Protein AF-A0A924XKF7-F1 (afdb_monomer)

Secondary structure (DSSP, 8-state):
--SS--S-EEEEE--TTBTTBSSS---B-HHHHHHHHHHHHHHHHTTT--EEEEE----BSSHHHHHHHHHHHHHHHHHHH-

pLDDT: mean 96.5, std 3.82, range [71.62, 98.69]

Mean predicted aligned error: 2.48 Å

Sequence (82 aa):
IFLHNPDIVFYLGGADPFENDKLGRLSLTIQGLRMRDEMVLKFAKSREVPIVTTMSGGYAKDINDTVEIHTNTIRAVKKIFG

Nearest PDB structures (foldseek):
  9gkv-assembly1_B  TM=9.378E-01  e=1.351E-04  Vibrio cholerae
  5g0y-assembly1_B  TM=8.627E-01  e=3.879E-02  Pseudomonas aeruginosa PAO1
  8szt-assembly1_C-2  TM=8.411E-01  e=4.405E-02  Acinetobacter baumannii
  4ak9-assembly1_A  TM=5.873E-01  e=3.371E-01  Physcomitrium patens
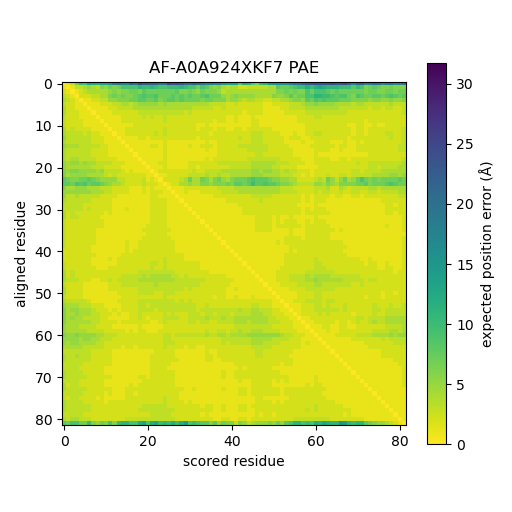  4ak9-assembly1_B  TM=5.758E-01  e=4.937E-01  Physcomitrium patens

Structure (mmCIF, N/CA/C/O backbone):
data_AF-A0A924XKF7-F1
#
_entry.id   AF-A0A924XKF7-F1
#
loop_
_atom_site.group_PDB
_atom_site.id
_atom_site.type_symbol
_atom_site.label_atom_id
_atom_site.label_alt_id
_atom_site.label_comp_id
_atom_site.label_asym_id
_atom_site.label_entity_id
_atom_site.label_seq_id
_atom_site.pdbx_PDB_ins_code
_atom_site.Cartn_x
_atom_site.Cartn_y
_atom_site.Cartn_z
_atom_site.occupancy
_atom_site.B_iso_or_equiv
_atom_site.auth_seq_id
_atom_site.auth_comp_id
_atom_site.auth_asym_id
_atom_site.auth_atom_id
_atom_site.pdbx_PDB_model_num
ATOM 1 N N . ILE A 1 1 ? 14.886 6.738 -9.967 1.00 71.62 1 ILE A N 1
ATOM 2 C CA . ILE A 1 1 ? 15.734 5.607 -10.423 1.00 71.62 1 ILE A CA 1
ATOM 3 C C . ILE A 1 1 ? 15.872 4.668 -9.233 1.00 71.62 1 ILE A C 1
ATOM 5 O O . ILE A 1 1 ? 15.995 5.190 -8.130 1.00 71.62 1 ILE A O 1
ATOM 9 N N . PHE A 1 2 ? 15.735 3.346 -9.403 1.00 85.56 2 PHE A N 1
ATOM 10 C CA . PHE A 1 2 ? 16.144 2.443 -8.321 1.00 85.56 2 PHE A CA 1
ATOM 11 C C . PHE A 1 2 ? 17.662 2.583 -8.177 1.00 85.56 2 PHE A C 1
ATOM 13 O O . PHE A 1 2 ? 18.368 2.560 -9.179 1.00 85.56 2 PHE A O 1
ATOM 20 N N . LEU A 1 3 ? 18.155 2.785 -6.955 1.00 90.31 3 LEU A N 1
ATOM 21 C CA . LEU A 1 3 ? 19.601 2.882 -6.706 1.00 90.31 3 LEU A CA 1
ATOM 22 C C . LEU A 1 3 ? 20.319 1.540 -6.929 1.00 90.31 3 LEU A C 1
ATOM 24 O O . LEU A 1 3 ? 21.529 1.506 -7.115 1.00 90.31 3 LEU A O 1
ATOM 28 N N . HIS A 1 4 ? 19.556 0.449 -6.936 1.00 88.88 4 HIS A N 1
ATOM 29 C CA . HIS A 1 4 ? 20.000 -0.906 -7.237 1.00 88.88 4 HIS A CA 1
ATOM 30 C C . HIS A 1 4 ? 19.241 -1.437 -8.461 1.00 88.88 4 HIS A C 1
ATOM 32 O O 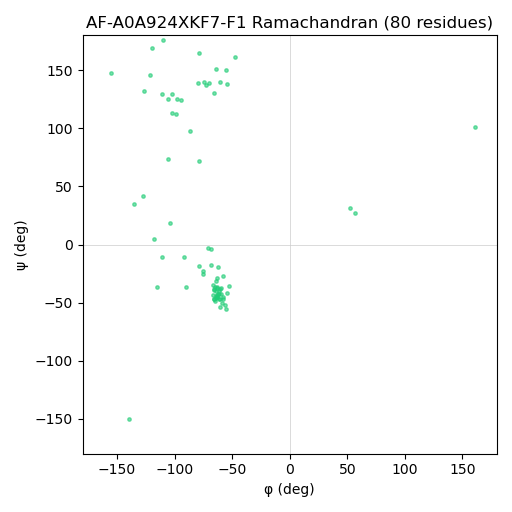. HIS A 1 4 ? 18.256 -0.830 -8.877 1.00 88.88 4 HIS A O 1
ATOM 38 N N . ASN A 1 5 ? 19.675 -2.568 -9.022 1.00 90.94 5 ASN A N 1
ATOM 39 C CA . ASN A 1 5 ? 19.036 -3.208 -10.176 1.00 90.94 5 ASN A CA 1
ATOM 40 C C . ASN A 1 5 ? 18.267 -4.472 -9.740 1.00 90.94 5 ASN A C 1
ATOM 42 O O . ASN A 1 5 ? 18.789 -5.570 -9.920 1.00 90.94 5 ASN A O 1
ATOM 46 N N . PRO A 1 6 ? 17.099 -4.341 -9.077 1.00 95.75 6 PRO A N 1
ATOM 47 C CA . PRO A 1 6 ? 16.346 -5.498 -8.611 1.00 95.75 6 PRO A CA 1
ATOM 48 C C . PRO A 1 6 ? 15.682 -6.231 -9.779 1.00 95.75 6 PRO A C 1
ATOM 50 O O . PRO A 1 6 ? 15.047 -5.602 -10.623 1.00 95.75 6 PRO A O 1
ATOM 53 N N . ASP A 1 7 ? 15.740 -7.561 -9.757 1.00 97.31 7 ASP A N 1
ATOM 54 C CA . ASP A 1 7 ? 14.985 -8.405 -10.693 1.00 97.31 7 ASP A CA 1
ATOM 55 C C . ASP A 1 7 ? 13.486 -8.469 -10.341 1.00 97.31 7 ASP A C 1
ATOM 57 O O . ASP A 1 7 ? 12.647 -8.761 -11.190 1.00 97.31 7 ASP A O 1
ATOM 61 N N . ILE A 1 8 ? 13.135 -8.200 -9.077 1.00 97.19 8 ILE A N 1
ATOM 62 C CA . ILE A 1 8 ? 11.761 -8.219 -8.563 1.00 97.19 8 ILE A CA 1
ATOM 63 C C . ILE A 1 8 ? 11.618 -7.326 -7.325 1.00 97.19 8 ILE A C 1
ATOM 65 O O . ILE A 1 8 ? 12.541 -7.201 -6.518 1.00 97.19 8 ILE A O 1
ATOM 69 N N . VAL A 1 9 ? 10.440 -6.726 -7.144 1.00 97.19 9 VAL A N 1
ATOM 70 C CA . VAL A 1 9 ? 10.071 -5.966 -5.940 1.00 97.19 9 VAL A CA 1
ATOM 71 C C . VAL A 1 9 ? 8.989 -6.707 -5.160 1.00 97.19 9 VAL A C 1
ATOM 73 O O . VAL A 1 9 ? 7.943 -7.038 -5.711 1.00 97.19 9 VAL A O 1
ATOM 76 N N . PHE A 1 10 ? 9.200 -6.894 -3.857 1.00 97.62 10 PHE A N 1
ATOM 77 C CA . PHE A 1 10 ? 8.150 -7.307 -2.924 1.00 97.62 10 PHE A CA 1
ATOM 78 C C . PHE A 1 10 ? 7.623 -6.078 -2.191 1.00 97.62 10 PHE A C 1
ATOM 80 O O . PHE A 1 10 ? 8.335 -5.453 -1.404 1.00 97.62 10 PHE A O 1
ATOM 87 N N . TYR A 1 11 ? 6.377 -5.715 -2.471 1.00 97.81 11 TYR A N 1
ATOM 88 C CA . TYR A 1 11 ? 5.707 -4.588 -1.846 1.00 97.81 11 TYR A CA 1
ATOM 89 C C . TYR A 1 11 ? 4.727 -5.061 -0.773 1.00 97.81 11 TYR A C 1
ATOM 91 O O . TYR A 1 11 ? 3.706 -5.680 -1.072 1.00 97.81 11 TYR A O 1
ATOM 99 N N . LEU A 1 12 ? 5.033 -4.729 0.481 1.00 97.88 12 LEU A N 1
ATOM 100 C CA . LEU A 1 12 ? 4.168 -4.990 1.625 1.00 97.88 12 LEU A CA 1
ATOM 101 C C . LEU A 1 12 ? 3.175 -3.827 1.790 1.00 97.88 12 LEU A C 1
ATOM 103 O O . LEU A 1 12 ? 3.497 -2.794 2.379 1.00 97.88 12 LEU A O 1
ATOM 107 N N . GLY A 1 13 ? 1.960 -3.996 1.269 1.00 96.69 13 GLY A N 1
ATOM 108 C CA . GLY A 1 13 ? 0.874 -3.014 1.324 1.00 96.69 13 GLY A CA 1
ATOM 109 C C . GLY A 1 13 ? 0.165 -3.001 2.680 1.00 96.69 13 GLY A C 1
ATOM 110 O O . GLY A 1 13 ? -0.964 -3.478 2.795 1.00 96.69 13 GLY A O 1
ATOM 111 N N . GLY A 1 14 ? 0.832 -2.486 3.716 1.00 97.50 14 GLY A N 1
ATOM 112 C CA . GLY A 1 14 ? 0.267 -2.359 5.066 1.00 97.50 14 GLY A CA 1
ATOM 113 C C . GLY A 1 14 ? -0.833 -1.298 5.157 1.00 97.50 14 GLY A C 1
ATOM 114 O O . GLY A 1 14 ? -0.721 -0.218 4.567 1.00 97.50 14 GLY A O 1
ATOM 115 N N . ALA A 1 15 ? -1.889 -1.614 5.896 1.00 98.06 15 ALA A N 1
ATOM 116 C CA . ALA A 1 15 ? -3.002 -0.739 6.246 1.00 98.06 15 ALA A CA 1
ATOM 117 C C . ALA A 1 15 ? -2.792 0.004 7.576 1.00 98.06 15 ALA A C 1
ATOM 119 O O . ALA A 1 15 ? -3.525 0.945 7.864 1.00 98.06 15 ALA A O 1
ATOM 120 N N . ASP A 1 16 ? -1.777 -0.364 8.359 1.00 97.88 16 ASP A N 1
ATOM 121 C CA . ASP A 1 16 ? -1.492 0.218 9.669 1.00 97.88 16 ASP A CA 1
ATOM 122 C C . ASP A 1 16 ? -1.156 1.723 9.692 1.00 97.88 16 ASP A C 1
ATOM 124 O O . ASP A 1 16 ? -1.389 2.344 10.728 1.00 97.88 16 ASP A O 1
ATOM 128 N N . PRO A 1 17 ? -0.748 2.404 8.597 1.00 97.88 17 PRO A N 1
ATOM 129 C CA . PRO A 1 17 ? -0.646 3.863 8.616 1.00 97.88 17 PRO A CA 1
ATOM 130 C C . PRO A 1 17 ? -1.994 4.606 8.642 1.00 97.88 17 PRO A C 1
ATOM 132 O O . PRO A 1 17 ? -2.002 5.841 8.626 1.00 97.88 17 PRO A O 1
ATOM 135 N N . PHE A 1 18 ? -3.114 3.881 8.578 1.00 98.44 18 PHE A N 1
ATOM 136 C CA . PHE A 1 18 ? -4.453 4.456 8.594 1.00 98.44 18 PHE A CA 1
ATOM 137 C C . PHE A 1 18 ? -4.716 5.235 9.889 1.00 98.44 18 PHE A C 1
ATOM 139 O O . PHE A 1 18 ? -4.361 4.792 10.976 1.00 98.44 18 PHE A O 1
ATOM 146 N N . GLU A 1 19 ? -5.388 6.379 9.778 1.00 97.81 19 GLU A N 1
ATOM 147 C CA . GLU A 1 19 ? -5.662 7.283 10.902 1.00 97.81 19 GLU A CA 1
ATOM 148 C C . GLU A 1 19 ? -6.437 6.646 12.067 1.00 97.81 19 GLU A C 1
ATOM 150 O O . GLU A 1 19 ? -6.261 7.061 13.211 1.00 97.81 19 GLU A O 1
ATOM 155 N N . ASN A 1 20 ? -7.248 5.613 11.802 1.00 96.56 20 ASN A N 1
ATOM 156 C CA . ASN A 1 20 ? -7.987 4.869 12.831 1.00 96.56 20 ASN A CA 1
ATOM 157 C C . ASN A 1 20 ? -7.374 3.490 13.147 1.00 96.56 20 ASN A C 1
ATOM 159 O O . ASN A 1 20 ? -8.050 2.618 13.711 1.00 96.56 20 ASN A O 1
ATOM 163 N N . ASP A 1 21 ? -6.110 3.270 12.780 1.00 97.50 21 ASP A N 1
ATOM 164 C CA . ASP A 1 21 ? -5.352 2.083 13.166 1.00 97.50 21 ASP A CA 1
ATOM 165 C C . ASP A 1 21 ? -4.918 2.133 14.637 1.00 97.50 21 ASP A C 1
ATOM 167 O O . ASP A 1 21 ? -4.502 3.169 15.158 1.00 97.50 21 ASP A O 1
ATOM 171 N N . LYS A 1 22 ? -4.987 0.992 15.330 1.00 96.31 22 LYS A N 1
ATOM 172 C CA . LYS A 1 22 ? -4.625 0.907 16.754 1.00 96.31 22 LYS A CA 1
ATOM 173 C C . LYS A 1 22 ? -3.116 0.935 17.007 1.00 96.31 22 LYS A C 1
ATOM 175 O O . LYS A 1 22 ? -2.707 1.286 18.116 1.00 96.31 22 LYS A O 1
ATOM 180 N N . LEU A 1 23 ? -2.296 0.517 16.041 1.00 96.31 23 LEU A N 1
ATOM 181 C CA . LEU A 1 23 ? -0.868 0.254 16.230 1.00 96.31 23 LEU A CA 1
ATOM 182 C C . LEU A 1 23 ? 0.038 1.191 15.424 1.00 96.31 23 LEU A C 1
ATOM 184 O O . LEU A 1 23 ? 1.087 1.571 15.945 1.00 96.31 23 LEU A O 1
ATOM 188 N N . GLY A 1 24 ? -0.338 1.584 14.204 1.00 90.75 24 GLY A N 1
ATOM 189 C CA . GLY A 1 24 ? 0.584 2.288 13.304 1.00 90.75 24 GLY A CA 1
ATOM 190 C C . GLY A 1 24 ? 0.795 3.777 13.590 1.00 90.75 24 GLY A C 1
ATOM 191 O O . GLY A 1 24 ? 1.819 4.318 13.181 1.00 90.75 24 GLY A O 1
ATOM 192 N N . ARG A 1 25 ? -0.098 4.434 14.351 1.00 91.94 25 ARG A N 1
ATOM 193 C CA . ARG A 1 25 ? 0.066 5.816 14.873 1.00 91.94 25 ARG A CA 1
ATOM 194 C C . ARG A 1 25 ? 0.424 6.872 13.810 1.00 91.94 25 ARG A C 1
ATOM 196 O O . ARG A 1 25 ? 1.114 7.848 14.107 1.00 91.94 25 ARG A O 1
ATOM 203 N N . LEU A 1 26 ? -0.048 6.680 12.582 1.00 96.50 26 LEU A N 1
ATOM 204 C CA . LEU A 1 26 ? 0.020 7.661 11.498 1.00 96.50 26 LEU A CA 1
ATOM 205 C C . LEU A 1 26 ? -1.392 8.188 11.204 1.00 96.50 26 LEU A C 1
ATOM 207 O O . LEU A 1 26 ? -2.362 7.764 11.823 1.00 96.50 26 LEU A O 1
ATOM 211 N N . SER A 1 27 ? -1.509 9.152 10.292 1.00 97.44 27 SER A N 1
ATOM 212 C CA . SER A 1 27 ? -2.783 9.821 9.981 1.00 97.44 27 SER A CA 1
ATOM 213 C C . SER A 1 27 ? -3.088 9.806 8.485 1.00 97.44 27 SER A C 1
ATOM 215 O O . SER A 1 27 ? -3.484 10.820 7.912 1.00 97.44 27 SER A O 1
ATOM 217 N N . LEU A 1 28 ? -2.840 8.676 7.811 1.00 98.31 28 LEU A N 1
ATOM 218 C CA . LEU A 1 28 ? -3.251 8.528 6.416 1.00 98.31 28 LEU A CA 1
ATOM 219 C C . LEU A 1 28 ? -4.736 8.182 6.335 1.00 98.31 28 LEU A C 1
ATOM 221 O O . LEU A 1 28 ? -5.231 7.331 7.066 1.00 98.31 28 LEU A O 1
ATOM 225 N N . THR A 1 29 ? -5.434 8.792 5.383 1.00 98.62 29 THR A N 1
ATOM 226 C CA . THR A 1 29 ? -6.798 8.394 5.020 1.00 98.62 29 THR A CA 1
ATOM 227 C C . THR A 1 29 ? -6.774 7.146 4.131 1.00 98.62 29 THR A C 1
ATOM 229 O O . THR A 1 29 ? -5.749 6.831 3.515 1.00 98.62 29 THR A O 1
ATOM 232 N N . ILE A 1 30 ? -7.917 6.467 3.969 1.00 98.56 30 ILE A N 1
ATOM 233 C CA . ILE A 1 30 ? -8.065 5.356 3.003 1.00 98.56 30 ILE A CA 1
ATOM 234 C C . ILE A 1 30 ? -7.654 5.804 1.590 1.00 98.56 30 ILE A C 1
ATOM 236 O O . ILE A 1 30 ? -6.934 5.097 0.882 1.00 98.56 30 ILE A O 1
ATOM 240 N N . GLN A 1 31 ? -8.048 7.017 1.191 1.00 98.69 31 GLN A N 1
ATOM 241 C CA . GLN A 1 31 ? -7.658 7.587 -0.098 1.00 98.69 31 GLN A CA 1
ATOM 242 C C . GLN A 1 31 ? -6.145 7.843 -0.180 1.00 98.69 31 GLN A C 1
ATOM 244 O O . GLN A 1 31 ? -5.538 7.584 -1.219 1.00 98.69 31 GLN A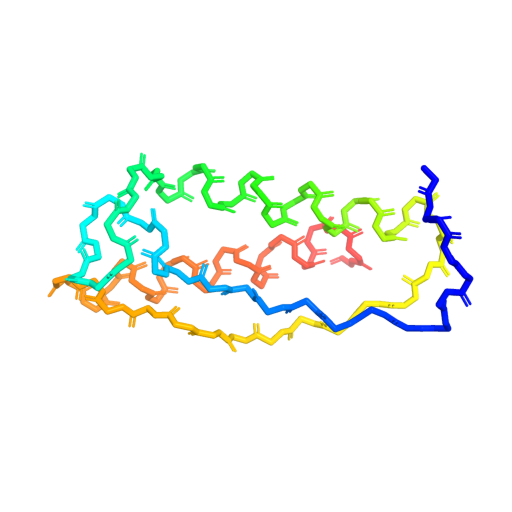 O 1
ATOM 249 N N . GLY A 1 32 ? -5.520 8.307 0.906 1.00 98.62 32 GLY A N 1
ATOM 250 C CA . GLY A 1 32 ? -4.069 8.487 0.986 1.00 98.62 32 GLY A CA 1
ATOM 251 C C . GLY A 1 32 ? -3.306 7.169 0.837 1.00 98.62 32 GLY A C 1
ATOM 252 O O . GLY A 1 32 ? -2.337 7.098 0.080 1.00 98.62 32 GLY A O 1
ATOM 253 N N . LEU A 1 33 ? -3.785 6.102 1.479 1.00 98.56 33 LEU A N 1
ATOM 254 C CA . LEU A 1 33 ? -3.229 4.752 1.336 1.00 98.56 33 LEU A CA 1
ATOM 255 C C . LEU A 1 33 ? -3.362 4.234 -0.098 1.00 98.56 33 LEU A C 1
ATOM 257 O O . LEU A 1 33 ? -2.385 3.761 -0.675 1.00 98.56 33 LEU A O 1
ATOM 261 N N . ARG A 1 34 ? -4.521 4.432 -0.732 1.00 98.62 34 ARG A N 1
ATOM 262 C CA . ARG A 1 34 ? -4.701 4.104 -2.151 1.00 98.62 34 ARG A CA 1
ATOM 263 C C . ARG A 1 34 ? -3.728 4.874 -3.051 1.00 98.62 34 ARG A C 1
ATOM 265 O O . ARG A 1 34 ? -3.167 4.300 -3.982 1.00 98.62 34 ARG A O 1
ATOM 272 N N . MET A 1 35 ? -3.519 6.168 -2.800 1.00 98.69 35 MET A N 1
ATOM 273 C CA . MET A 1 35 ? -2.567 6.986 -3.564 1.00 98.69 35 MET A CA 1
ATOM 274 C C . MET A 1 35 ? -1.125 6.499 -3.397 1.00 98.69 35 MET A C 1
ATOM 276 O O . MET A 1 35 ? -0.382 6.464 -4.380 1.00 98.69 35 MET A O 1
ATOM 280 N N . ARG A 1 36 ? -0.740 6.091 -2.181 1.00 98.38 36 ARG A N 1
ATOM 281 C CA . ARG A 1 36 ? 0.556 5.458 -1.900 1.00 98.38 36 ARG A CA 1
ATOM 282 C C . ARG A 1 36 ? 0.727 4.183 -2.723 1.00 98.38 36 ARG A C 1
ATOM 284 O O . ARG A 1 36 ? 1.741 4.046 -3.406 1.00 98.38 36 ARG A O 1
ATOM 291 N N . ASP A 1 37 ? -0.258 3.291 -2.698 1.00 98.56 37 ASP A N 1
ATOM 292 C CA . ASP A 1 37 ? -0.199 2.029 -3.439 1.00 98.56 37 ASP A CA 1
ATOM 293 C C . ASP A 1 37 ? -0.057 2.294 -4.945 1.00 98.56 37 ASP A C 1
ATOM 295 O O . ASP A 1 37 ? 0.836 1.754 -5.597 1.00 98.56 37 ASP A O 1
ATOM 299 N N . GLU A 1 38 ? -0.869 3.205 -5.501 1.00 98.62 38 GLU A N 1
ATOM 300 C CA . GLU A 1 38 ? -0.760 3.593 -6.910 1.00 98.62 38 GLU A CA 1
ATOM 301 C C . GLU A 1 38 ? 0.617 4.182 -7.255 1.00 98.62 38 GLU A C 1
ATOM 303 O O . GLU A 1 38 ? 1.125 3.937 -8.351 1.00 98.62 38 GLU A O 1
ATOM 308 N N . MET A 1 39 ? 1.223 4.959 -6.354 1.00 98.50 39 MET A N 1
ATOM 309 C CA . MET A 1 39 ? 2.547 5.551 -6.556 1.00 98.50 39 MET A CA 1
ATOM 310 C C . MET A 1 39 ? 3.633 4.475 -6.649 1.00 98.50 39 MET A C 1
ATOM 312 O O . MET A 1 39 ? 4.421 4.495 -7.596 1.00 98.50 39 MET A O 1
ATOM 316 N N . VAL A 1 40 ? 3.654 3.521 -5.713 1.00 97.94 40 VAL A N 1
ATOM 317 C CA . VAL A 1 40 ? 4.641 2.427 -5.695 1.00 97.94 40 VAL A CA 1
ATOM 318 C C . VAL A 1 40 ? 4.482 1.532 -6.925 1.00 97.94 40 VAL A C 1
ATOM 320 O O . VAL A 1 40 ? 5.458 1.245 -7.622 1.00 97.94 40 VAL A O 1
ATOM 323 N N . LEU A 1 41 ? 3.246 1.151 -7.247 1.00 98.38 41 LEU A N 1
ATOM 324 C CA . LEU A 1 41 ? 2.935 0.298 -8.395 1.00 98.38 41 LEU A CA 1
ATOM 325 C C . LEU A 1 41 ? 3.312 0.968 -9.726 1.00 98.38 41 LEU A C 1
ATOM 327 O O . LEU A 1 41 ? 3.955 0.341 -10.568 1.00 98.38 41 LEU A O 1
ATOM 331 N N . LYS A 1 42 ? 2.983 2.258 -9.911 1.00 98.31 42 LYS A N 1
ATOM 332 C CA . LYS A 1 42 ? 3.402 3.028 -11.099 1.00 98.31 42 LY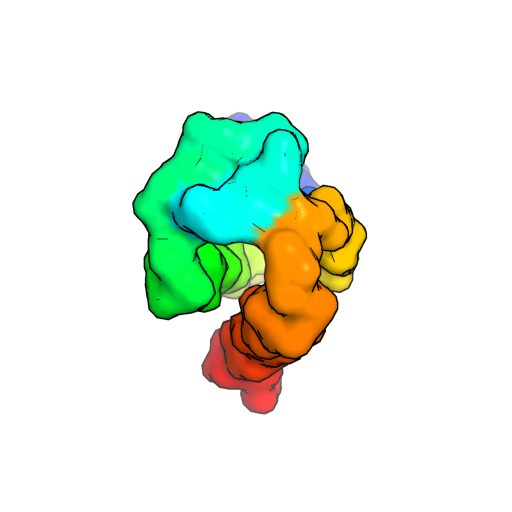S A CA 1
ATOM 333 C C . LYS A 1 42 ? 4.919 3.162 -11.172 1.00 98.31 42 LYS A C 1
ATOM 335 O O . LYS A 1 42 ? 5.470 3.090 -12.267 1.00 98.31 42 LYS A O 1
ATOM 340 N N . PHE A 1 43 ? 5.591 3.335 -10.034 1.00 97.31 43 PHE A N 1
ATOM 341 C CA . PHE A 1 43 ? 7.046 3.430 -9.985 1.00 97.31 43 PHE A CA 1
ATOM 342 C C . PHE A 1 43 ? 7.720 2.138 -10.463 1.00 97.31 43 PHE A C 1
ATOM 344 O O . PHE A 1 43 ? 8.650 2.217 -11.267 1.00 97.31 43 PHE A O 1
ATOM 351 N N . ALA A 1 44 ? 7.250 0.972 -10.009 1.00 97.00 44 ALA A N 1
ATOM 352 C CA . ALA A 1 44 ? 7.751 -0.320 -10.477 1.00 97.00 44 ALA A CA 1
ATOM 353 C C . ALA A 1 44 ? 7.419 -0.545 -11.963 1.00 97.00 44 ALA A C 1
ATOM 355 O O . ALA A 1 44 ? 8.316 -0.836 -12.755 1.00 97.00 44 ALA A O 1
ATOM 356 N N . LYS A 1 45 ? 6.162 -0.292 -12.369 1.00 97.00 45 LYS A N 1
ATOM 357 C CA . LYS A 1 45 ? 5.718 -0.448 -13.763 1.00 97.00 45 LYS A CA 1
ATOM 358 C C . LYS A 1 45 ? 6.525 0.410 -14.734 1.00 97.00 45 LYS A C 1
ATOM 360 O O . LYS A 1 45 ? 6.945 -0.084 -15.772 1.00 97.00 45 LYS A O 1
ATOM 365 N N . SER A 1 46 ? 6.777 1.67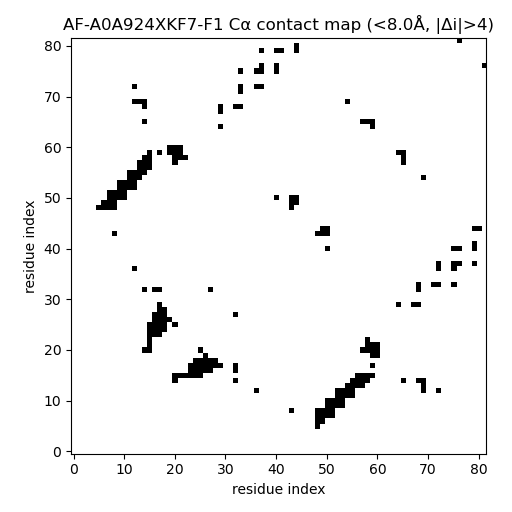8 -14.404 1.00 96.38 46 SER A N 1
ATOM 366 C CA . SER A 1 46 ? 7.517 2.597 -15.283 1.00 96.38 46 SER A CA 1
ATOM 367 C C . SER A 1 46 ? 8.998 2.236 -15.446 1.00 96.38 46 SER A C 1
ATOM 369 O O . SER A 1 46 ? 9.726 2.964 -16.113 1.00 96.38 46 SER A O 1
ATOM 371 N N . ARG A 1 47 ? 9.474 1.211 -14.736 1.00 95.19 47 ARG A N 1
ATOM 372 C CA . ARG A 1 47 ? 10.850 0.704 -14.774 1.00 95.19 47 ARG A CA 1
ATOM 373 C C . ARG A 1 47 ? 10.906 -0.733 -15.267 1.00 95.19 47 ARG A C 1
ATOM 375 O O . ARG A 1 47 ? 11.975 -1.320 -15.227 1.00 95.19 47 ARG A O 1
ATOM 382 N N . GLU A 1 48 ? 9.760 -1.278 -15.674 1.00 95.38 48 GLU A N 1
ATOM 383 C CA . GLU A 1 48 ? 9.637 -2.637 -16.197 1.00 95.38 48 GLU A CA 1
ATOM 384 C C . GLU A 1 48 ? 10.152 -3.705 -15.216 1.00 95.38 48 GLU A C 1
ATOM 386 O O . GLU A 1 48 ? 10.539 -4.796 -15.620 1.00 95.38 48 GLU A O 1
ATOM 391 N N . VAL A 1 49 ? 10.113 -3.409 -13.909 1.00 96.88 49 VAL A N 1
ATOM 392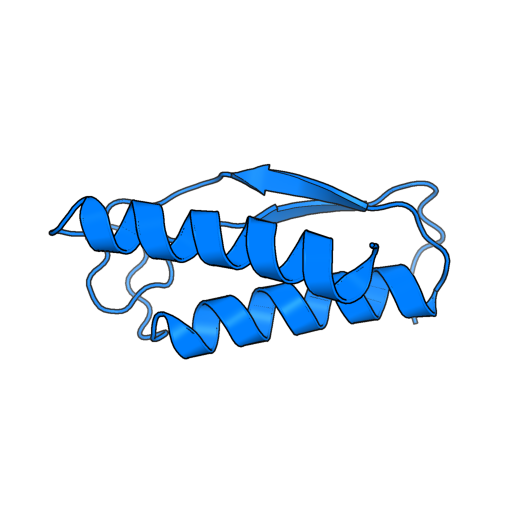 C CA . VAL A 1 49 ? 10.481 -4.362 -12.857 1.00 96.88 49 VAL A CA 1
ATOM 393 C C . VAL A 1 49 ? 9.215 -5.068 -12.362 1.00 96.88 49 VAL A C 1
ATOM 395 O O . VAL A 1 49 ? 8.279 -4.386 -11.921 1.00 96.88 49 VAL A O 1
ATOM 398 N N . PRO A 1 50 ? 9.162 -6.412 -12.392 1.00 97.25 50 PRO A N 1
ATOM 399 C CA . PRO A 1 50 ? 8.075 -7.179 -11.799 1.00 97.25 50 PRO A CA 1
ATOM 400 C C . PRO A 1 50 ? 7.864 -6.823 -10.325 1.00 97.25 50 PRO A C 1
ATOM 402 O O . PRO A 1 50 ? 8.814 -6.676 -9.555 1.00 97.25 50 PRO A O 1
ATOM 405 N N . ILE A 1 51 ? 6.603 -6.711 -9.918 1.00 97.94 51 ILE A N 1
ATOM 406 C CA . ILE A 1 51 ? 6.227 -6.415 -8.536 1.00 97.94 51 ILE A CA 1
ATOM 407 C C . ILE A 1 51 ? 5.240 -7.457 -8.021 1.00 97.94 51 ILE A C 1
ATOM 409 O O . ILE A 1 51 ? 4.240 -7.766 -8.666 1.00 97.94 51 ILE A O 1
ATOM 413 N N . VAL A 1 52 ? 5.517 -7.971 -6.829 1.00 98.00 52 VAL A N 1
ATOM 414 C CA . VAL A 1 52 ? 4.612 -8.809 -6.045 1.00 98.00 52 VAL A CA 1
ATOM 415 C C . VAL A 1 52 ? 4.075 -7.955 -4.914 1.00 98.00 52 VAL A C 1
ATOM 417 O O . VAL A 1 52 ? 4.843 -7.368 -4.156 1.00 98.00 52 VAL A O 1
ATOM 420 N N . THR A 1 53 ? 2.753 -7.871 -4.805 1.00 96.94 53 THR A N 1
ATOM 421 C CA . THR A 1 53 ? 2.105 -7.157 -3.703 1.00 96.94 53 THR A CA 1
ATOM 422 C C . THR A 1 53 ? 1.591 -8.156 -2.681 1.00 96.94 53 THR A C 1
ATOM 424 O O . THR A 1 53 ? 0.890 -9.100 -3.042 1.00 96.94 53 THR A O 1
ATOM 427 N N . THR A 1 54 ? 1.915 -7.939 -1.410 1.00 96.56 54 THR A N 1
ATOM 428 C CA . THR A 1 54 ? 1.416 -8.739 -0.289 1.00 96.56 54 THR A CA 1
ATOM 429 C C . THR A 1 54 ? 0.680 -7.845 0.700 1.00 96.56 54 THR A C 1
ATOM 431 O O . THR A 1 54 ? 1.060 -6.693 0.918 1.00 96.56 54 THR A O 1
ATOM 434 N N . MET A 1 55 ? -0.367 -8.379 1.330 1.00 95.44 55 MET A N 1
ATOM 435 C CA . MET A 1 55 ? -0.966 -7.738 2.502 1.00 95.44 55 MET A CA 1
ATOM 436 C C . MET A 1 55 ? 0.053 -7.719 3.651 1.00 95.44 55 MET A C 1
ATOM 438 O O . MET A 1 55 ? 0.933 -8.579 3.726 1.00 95.44 55 MET A O 1
ATOM 442 N N . SER A 1 56 ? -0.050 -6.726 4.526 1.00 96.44 56 SER A N 1
ATOM 443 C CA . SER A 1 56 ? 0.767 -6.606 5.738 1.00 96.44 56 SER A CA 1
ATOM 444 C C . SER A 1 56 ? -0.122 -6.108 6.884 1.00 96.44 56 SER A C 1
ATOM 446 O O . SER A 1 56 ? -1.309 -6.421 6.875 1.00 96.44 56 SER A O 1
ATOM 448 N N . GLY A 1 57 ? 0.424 -5.377 7.860 1.00 95.81 57 GLY A N 1
ATOM 449 C CA . GLY A 1 57 ? -0.300 -4.857 9.026 1.00 95.81 57 GLY A CA 1
ATOM 450 C C . GLY A 1 57 ? -1.632 -4.172 8.696 1.00 95.81 57 GLY A C 1
ATOM 451 O O . GLY A 1 57 ? -1.883 -3.773 7.562 1.00 95.81 57 GLY A O 1
ATOM 452 N N . GLY A 1 58 ? -2.492 -4.036 9.699 1.00 96.62 58 GLY A N 1
ATOM 453 C CA . GLY A 1 58 ? -3.855 -3.539 9.545 1.00 96.62 58 GLY A CA 1
ATOM 454 C C . GLY A 1 58 ? -4.687 -3.946 10.751 1.00 96.62 58 GLY A C 1
ATOM 455 O O . GLY A 1 58 ? -5.101 -5.095 10.879 1.00 96.62 58 GLY A O 1
ATOM 456 N N . TYR A 1 59 ? -4.883 -3.003 11.659 1.00 97.06 59 TYR A N 1
ATOM 457 C CA . TYR A 1 59 ? -5.460 -3.185 12.988 1.00 97.06 59 TYR A CA 1
ATOM 458 C C . TYR A 1 59 ? -6.476 -2.077 13.283 1.00 97.06 59 TYR A C 1
ATOM 460 O O . TYR A 1 59 ? -6.598 -1.612 14.425 1.00 97.06 59 TYR A O 1
ATOM 468 N N . ALA A 1 60 ? -7.193 -1.638 12.244 1.00 96.62 60 ALA A N 1
ATOM 469 C CA . ALA A 1 60 ? -8.228 -0.625 12.355 1.00 96.62 60 ALA A CA 1
ATOM 470 C C . ALA A 1 60 ? -9.285 -1.033 13.388 1.00 96.62 60 ALA A C 1
ATOM 472 O O . ALA A 1 60 ? -9.531 -2.216 13.657 1.00 96.62 60 ALA A O 1
ATOM 473 N N . LYS A 1 61 ? -9.903 -0.034 14.024 1.00 93.88 61 LYS A N 1
ATOM 474 C CA . LYS A 1 61 ? -10.980 -0.291 14.986 1.00 93.88 61 LYS A CA 1
ATOM 475 C C . LYS A 1 61 ? -12.173 -0.990 14.331 1.00 93.88 61 LYS A C 1
ATOM 477 O O . LYS A 1 61 ? -12.721 -1.897 14.956 1.00 93.88 61 LYS A O 1
ATOM 482 N N . ASP A 1 62 ? -12.528 -0.584 13.115 1.00 97.06 62 ASP A N 1
ATOM 483 C CA . A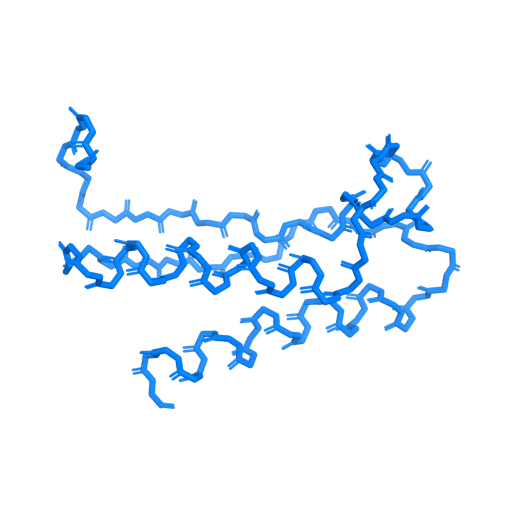SP A 1 62 ? -13.486 -1.278 12.256 1.00 97.06 62 ASP A CA 1
ATOM 484 C C . ASP A 1 62 ? -12.731 -2.149 11.243 1.00 97.06 62 ASP A C 1
ATOM 486 O O . ASP A 1 62 ? -11.875 -1.672 10.499 1.00 97.06 62 ASP A O 1
ATOM 490 N N . ILE A 1 63 ? -13.054 -3.441 11.205 1.00 96.88 63 ILE A N 1
ATOM 491 C CA . ILE A 1 63 ? -12.449 -4.387 10.264 1.00 96.88 63 ILE A CA 1
ATOM 492 C C . ILE A 1 63 ? -12.767 -4.038 8.804 1.00 96.88 63 ILE A C 1
ATOM 494 O O . ILE A 1 63 ? -11.956 -4.320 7.919 1.00 96.88 63 ILE A O 1
ATOM 498 N N . ASN A 1 64 ? -13.910 -3.397 8.539 1.00 98.38 64 ASN A N 1
ATOM 499 C CA . ASN A 1 64 ? -14.303 -3.006 7.188 1.00 98.38 64 ASN A CA 1
ATOM 500 C C . ASN A 1 64 ? -13.336 -1.981 6.588 1.00 98.38 64 ASN A C 1
ATOM 502 O O . ASN A 1 64 ? -13.079 -2.035 5.387 1.00 98.38 64 ASN A O 1
ATOM 506 N N . ASP A 1 65 ? -12.733 -1.119 7.412 1.00 98.25 65 ASP A N 1
ATOM 507 C CA . ASP A 1 65 ? -11.715 -0.174 6.951 1.00 98.25 65 ASP A CA 1
ATOM 508 C C . ASP A 1 65 ? -10.463 -0.914 6.469 1.00 98.25 65 ASP A C 1
ATOM 510 O O . ASP A 1 65 ? -9.963 -0.657 5.374 1.00 98.25 65 ASP A O 1
ATOM 514 N N . THR A 1 66 ? -9.977 -1.892 7.243 1.00 97.94 66 THR A N 1
ATOM 515 C CA . THR A 1 66 ? -8.831 -2.727 6.845 1.00 97.94 66 THR A CA 1
ATOM 516 C C . THR A 1 66 ? -9.128 -3.515 5.567 1.00 97.94 66 THR A C 1
ATOM 518 O O . THR A 1 66 ? -8.287 -3.569 4.666 1.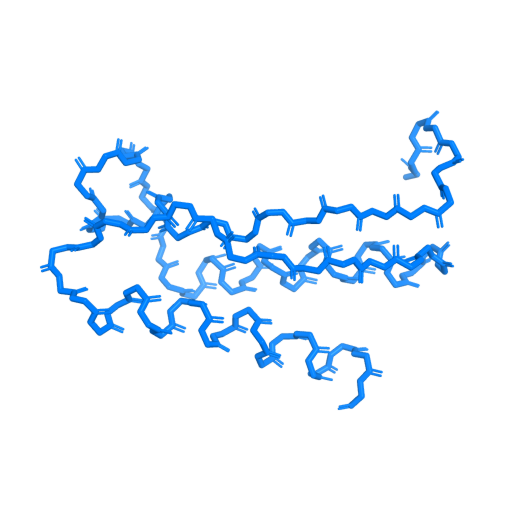00 97.94 66 THR A O 1
ATOM 521 N N . VAL A 1 67 ? -10.335 -4.080 5.447 1.00 98.19 67 VAL A N 1
ATOM 522 C CA . VAL A 1 67 ? -10.775 -4.781 4.231 1.00 98.19 67 VAL A CA 1
ATOM 523 C C . VAL A 1 67 ? -10.797 -3.835 3.032 1.00 98.19 67 VAL A C 1
ATOM 525 O O . VAL A 1 67 ? -10.271 -4.183 1.972 1.00 98.19 67 VAL A O 1
ATOM 528 N N . GLU A 1 68 ? -11.358 -2.636 3.175 1.00 98.62 68 GLU A N 1
ATOM 529 C CA . GLU A 1 68 ? -11.441 -1.659 2.088 1.00 98.62 68 GLU A CA 1
ATOM 530 C C . GLU A 1 68 ? -10.053 -1.155 1.666 1.00 98.62 68 GLU A C 1
ATOM 532 O O . GLU A 1 68 ? -9.786 -1.032 0.468 1.00 98.62 68 GLU A O 1
ATOM 537 N N . ILE A 1 69 ? -9.133 -0.943 2.612 1.00 98.62 69 ILE A N 1
ATOM 538 C CA . ILE A 1 69 ? -7.744 -0.563 2.317 1.00 98.62 69 ILE A CA 1
ATOM 539 C C . ILE A 1 69 ? -7.051 -1.644 1.479 1.00 98.62 69 ILE A C 1
ATOM 541 O O . ILE A 1 69 ? -6.557 -1.344 0.390 1.00 98.62 69 ILE A O 1
ATOM 545 N N . HIS A 1 70 ? -7.060 -2.905 1.920 1.00 98.50 70 HIS A N 1
ATOM 546 C CA . HIS A 1 70 ? -6.410 -3.981 1.163 1.00 98.50 70 HIS A CA 1
ATOM 547 C C . HIS A 1 70 ? -7.103 -4.258 -0.176 1.00 98.50 70 HIS A C 1
ATOM 549 O O . HIS A 1 70 ? -6.442 -4.531 -1.182 1.00 98.50 70 HIS A O 1
ATOM 555 N N . THR A 1 71 ? -8.429 -4.126 -0.237 1.00 98.38 71 THR A N 1
ATOM 556 C CA . THR A 1 71 ? -9.159 -4.249 -1.504 1.00 98.38 71 THR A CA 1
ATOM 557 C C . THR A 1 71 ? -8.779 -3.119 -2.463 1.00 98.38 71 THR A C 1
ATOM 559 O O . THR A 1 71 ? -8.624 -3.357 -3.662 1.00 98.38 71 THR A O 1
ATOM 562 N N . ASN A 1 72 ? -8.550 -1.900 -1.965 1.00 98.50 72 ASN A N 1
ATOM 563 C CA . ASN A 1 72 ? -8.047 -0.792 -2.777 1.00 98.50 72 ASN A CA 1
ATOM 564 C C . ASN A 1 72 ? -6.652 -1.056 -3.343 1.00 98.50 72 ASN A C 1
ATOM 566 O O . ASN A 1 72 ? -6.425 -0.724 -4.508 1.00 98.50 72 ASN A O 1
ATOM 570 N N . THR A 1 73 ? -5.767 -1.719 -2.597 1.00 98.38 73 THR A N 1
ATOM 571 C CA . THR A 1 73 ? -4.479 -2.188 -3.127 1.00 98.38 73 THR A CA 1
ATOM 572 C C . THR A 1 73 ? -4.686 -3.119 -4.329 1.00 98.38 73 THR A C 1
ATOM 574 O O . THR A 1 73 ? -4.091 -2.907 -5.386 1.00 98.38 73 THR A O 1
ATOM 577 N N . ILE A 1 74 ? -5.597 -4.097 -4.234 1.00 97.8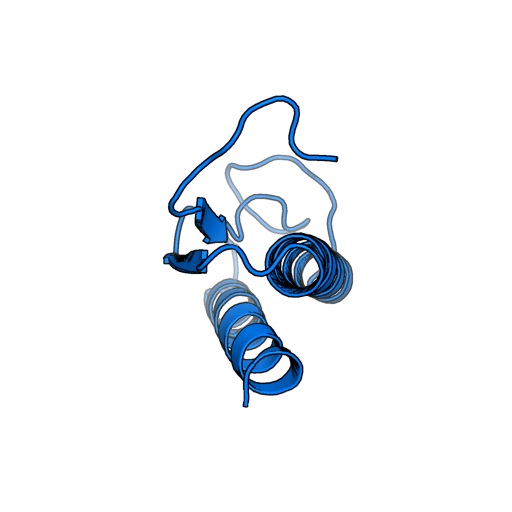1 74 ILE A N 1
ATOM 578 C CA . ILE A 1 74 ? -5.910 -5.021 -5.344 1.00 97.81 74 ILE A CA 1
ATOM 579 C C . ILE A 1 74 ? -6.510 -4.267 -6.541 1.00 97.81 74 ILE A C 1
ATOM 581 O O . ILE A 1 74 ? -6.110 -4.485 -7.688 1.00 97.81 74 ILE A O 1
ATOM 585 N N . ARG A 1 75 ? -7.447 -3.339 -6.298 1.00 98.38 75 ARG A N 1
ATOM 586 C CA . ARG A 1 75 ? -8.034 -2.492 -7.353 1.00 98.38 75 ARG A CA 1
ATOM 587 C C . ARG A 1 75 ? -6.965 -1.635 -8.039 1.00 98.38 75 ARG A C 1
ATOM 589 O O . ARG A 1 75 ? -7.035 -1.455 -9.254 1.00 98.38 75 ARG A O 1
ATOM 596 N N . ALA A 1 76 ? -5.984 -1.125 -7.293 1.00 98.38 76 ALA A N 1
ATOM 597 C CA . ALA A 1 76 ? -4.862 -0.364 -7.837 1.00 98.38 76 ALA A CA 1
ATOM 598 C C . ALA A 1 76 ? -3.949 -1.240 -8.707 1.00 98.38 76 ALA A C 1
ATOM 600 O O . ALA A 1 76 ? -3.598 -0.821 -9.810 1.00 98.38 76 ALA A O 1
ATOM 601 N N . VAL A 1 77 ? -3.632 -2.464 -8.265 1.00 98.00 77 VAL A N 1
ATOM 602 C CA . VAL A 1 77 ? -2.886 -3.448 -9.071 1.00 98.00 77 VAL A CA 1
ATOM 603 C C . VAL A 1 77 ? -3.608 -3.704 -10.389 1.00 98.00 77 VAL A C 1
ATOM 605 O O . VAL A 1 77 ? -3.001 -3.523 -11.443 1.00 98.00 77 VAL A O 1
ATOM 608 N N . LYS A 1 78 ? -4.908 -4.032 -10.341 1.00 97.88 78 LYS A N 1
ATOM 609 C CA . LYS A 1 78 ? -5.729 -4.247 -11.542 1.00 97.88 78 LYS A CA 1
ATOM 610 C C . LYS A 1 78 ? -5.675 -3.029 -12.467 1.00 97.88 78 LYS A C 1
ATOM 612 O O . LYS A 1 78 ? -5.195 -3.125 -13.582 1.00 97.88 78 LYS A O 1
ATOM 617 N N . LYS A 1 79 ? -6.020 -1.842 -11.960 1.00 97.94 79 LYS A N 1
ATOM 618 C CA . LYS A 1 79 ? -5.996 -0.585 -12.731 1.00 97.94 79 LYS A CA 1
ATOM 619 C C . LYS A 1 79 ? -4.649 -0.306 -13.415 1.00 97.94 79 LYS A C 1
ATOM 621 O O . LYS A 1 79 ? -4.627 0.308 -14.477 1.00 97.94 79 LYS A O 1
ATOM 626 N N . ILE A 1 80 ? -3.530 -0.659 -12.781 1.00 98.19 80 ILE A N 1
ATOM 627 C CA . ILE A 1 80 ? -2.192 -0.324 -13.280 1.00 98.19 80 ILE A CA 1
ATOM 628 C C . ILE A 1 80 ? -1.645 -1.408 -14.208 1.00 98.19 80 ILE A C 1
ATOM 630 O O . ILE A 1 80 ? -0.972 -1.049 -15.169 1.00 98.19 80 ILE A O 1
ATOM 634 N N . PHE A 1 81 ? -1.904 -2.693 -13.968 1.00 96.62 81 PHE A N 1
ATOM 635 C CA . PHE A 1 81 ? -1.281 -3.802 -14.706 1.00 96.62 81 PHE A CA 1
ATOM 636 C C . PHE A 1 81 ? -2.234 -4.593 -15.622 1.00 96.62 81 PHE A C 1
ATOM 638 O O . PHE A 1 81 ? -1.731 -5.364 -16.436 1.00 96.62 81 PHE A O 1
ATOM 645 N N . GLY A 1 82 ? -3.556 -4.394 -15.543 1.00 85.31 82 GLY A N 1
ATOM 646 C CA . GLY A 1 82 ? -4.563 -5.120 -16.334 1.00 85.31 82 GLY A CA 1
ATOM 647 C C . GLY A 1 82 ? -5.946 -4.481 -16.294 1.00 85.31 82 GLY A C 1
ATOM 648 O O . GLY A 1 82 ? -6.732 -4.821 -15.377 1.00 85.31 82 GLY A O 1
#

Foldseek 3Di:
DPPDDDLEAEAALEPQLDCQAPPNPHHAHLVNSLVVLLVVLVVCVVVVHHYDYDYDHDRGPDVVSSVSSVVSSVVSNVVRPD

Radius of gyration: 13.14 Å; Cα contacts (8 Å, |Δi|>4): 120; chains: 1; bounding box: 34×19×33 Å

Solvent-accessible surface area (backbone atoms only — not comparable to full-atom values): 4678 Å² total; per-residue (Å²): 130,74,94,62,89,66,84,59,44,82,43,70,56,50,40,17,45,26,54,64,21,75,76,49,80,38,78,34,47,69,68,50,52,41,53,50,46,42,50,55,53,50,55,35,55,79,65,75,34,52,71,46,79,40,82,52,57,56,49,35,81,50,65,65,58,37,51,51,40,53,49,38,45,53,50,40,50,35,74,74,77,102